Protein AF-A0A0M9CG47-F1 (afdb_monomer_lite)

pLDDT: mean 83.85, std 8.06, range [52.44, 91.56]

InterPro domains:
  IPR032820 Putative F0F1-ATPase subunit, Ca2+/Mg2+ transporter [PF09527] (1-43)

Secondary structure (DSSP, 8-state):
-HHHHHHHHHHHHHHHHHHT-SSHHHHHHHHHHHHHHHHHHHHHHHHT-

Radius of gyration: 13.11 Å; chains: 1; bounding box: 29×13×37 Å

Sequence (49 aa):
MGVTIYLGYLLGQWLDVKFETTYLEKTITLLSIFLAIYTLIKQANKVND

Structure (mmCIF, N/CA/C/O backbone):
data_AF-A0A0M9CG47-F1
#
_entry.id   AF-A0A0M9CG47-F1
#
loop_
_atom_site.group_PDB
_atom_site.id
_atom_site.type_symbol
_atom_site.label_atom_id
_atom_site.label_alt_id
_atom_site.label_comp_id
_atom_site.label_asym_id
_atom_site.label_entity_id
_atom_site.label_seq_id
_atom_site.pdbx_PDB_ins_code
_atom_site.Cartn_x
_atom_site.Cartn_y
_atom_site.Cartn_z
_atom_site.occupancy
_atom_site.B_iso_or_equiv
_atom_site.auth_seq_id
_atom_site.auth_comp_id
_atom_site.auth_asym_id
_atom_site.auth_atom_id
_atom_site.pdbx_PDB_model_num
ATOM 1 N N . MET A 1 1 ? 0.938 -3.590 -12.118 1.00 69.19 1 MET A N 1
ATOM 2 C CA . MET A 1 1 ? 0.020 -2.471 -11.799 1.00 69.19 1 MET A CA 1
ATOM 3 C C . MET A 1 1 ? -1.149 -2.900 -10.925 1.00 69.19 1 MET A C 1
ATOM 5 O O . MET A 1 1 ? -1.053 -2.714 -9.723 1.00 69.19 1 MET A O 1
ATOM 9 N N . GLY A 1 2 ? -2.217 -3.496 -11.476 1.00 77.94 2 GLY A N 1
ATOM 10 C CA . GLY A 1 2 ? -3.434 -3.796 -10.700 1.00 77.94 2 GLY A CA 1
ATOM 11 C C . GLY A 1 2 ? -3.235 -4.831 -9.588 1.00 77.94 2 GLY A C 1
ATOM 12 O O . GLY A 1 2 ? -3.750 -4.661 -8.490 1.00 77.94 2 GLY A O 1
ATOM 13 N N . VAL A 1 3 ? -2.401 -5.848 -9.834 1.00 83.44 3 VAL A N 1
ATOM 14 C CA . VAL A 1 3 ? -2.108 -6.918 -8.860 1.00 83.44 3 VAL A CA 1
ATOM 15 C C . VAL A 1 3 ? -1.454 -6.377 -7.582 1.00 83.44 3 VAL A C 1
ATOM 17 O O . VAL A 1 3 ? -1.808 -6.799 -6.488 1.00 83.44 3 VAL A O 1
ATOM 20 N N . THR A 1 4 ? -0.545 -5.406 -7.702 1.00 85.88 4 THR A N 1
ATOM 21 C CA . THR A 1 4 ? 0.141 -4.781 -6.557 1.00 85.88 4 THR A CA 1
ATOM 22 C C . THR A 1 4 ? -0.829 -3.993 -5.677 1.00 85.88 4 THR A C 1
ATOM 24 O O . THR A 1 4 ? -0.746 -4.063 -4.455 1.00 85.88 4 THR A O 1
ATOM 27 N N . ILE A 1 5 ? -1.778 -3.283 -6.294 1.00 86.81 5 ILE A N 1
ATOM 28 C CA . ILE A 1 5 ? -2.806 -2.516 -5.579 1.00 86.81 5 ILE A CA 1
ATOM 29 C C . ILE A 1 5 ? -3.798 -3.469 -4.899 1.00 86.81 5 ILE A C 1
ATOM 31 O O . ILE A 1 5 ? -4.142 -3.261 -3.741 1.00 86.81 5 ILE A O 1
ATOM 35 N N . TYR A 1 6 ? -4.200 -4.544 -5.582 1.00 87.12 6 TYR A N 1
ATOM 36 C CA . TYR A 1 6 ? -5.108 -5.554 -5.034 1.00 87.12 6 TYR A CA 1
ATOM 37 C C . TYR A 1 6 ? -4.505 -6.311 -3.841 1.00 87.12 6 TYR A C 1
ATOM 39 O O . TYR A 1 6 ? -5.173 -6.493 -2.827 1.00 87.12 6 TYR A O 1
ATOM 47 N N . LEU A 1 7 ? -3.224 -6.693 -3.922 1.00 88.50 7 LEU A N 1
ATOM 48 C CA . LEU A 1 7 ? -2.486 -7.270 -2.792 1.00 88.50 7 LEU A CA 1
ATOM 49 C C . LEU A 1 7 ? -2.444 -6.309 -1.603 1.00 88.50 7 LEU A C 1
ATOM 51 O O . LEU A 1 7 ? -2.653 -6.727 -0.470 1.00 88.50 7 LEU A O 1
ATOM 55 N N . GLY A 1 8 ? -2.223 -5.026 -1.878 1.00 88.44 8 GLY A N 1
ATOM 56 C CA . GLY A 1 8 ? -2.296 -3.961 -0.889 1.00 88.44 8 GLY A CA 1
ATOM 57 C C . GLY A 1 8 ? -3.640 -3.864 -0.186 1.00 88.44 8 GLY A C 1
ATOM 58 O O . GLY A 1 8 ? -3.702 -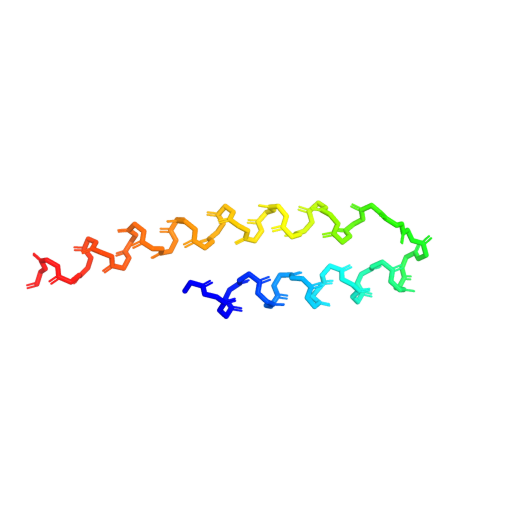3.864 1.038 1.00 88.44 8 GLY A O 1
ATOM 59 N N . TYR A 1 9 ? -4.717 -3.825 -0.966 1.00 87.88 9 TYR A N 1
ATOM 60 C CA . TYR A 1 9 ? -6.085 -3.781 -0.460 1.00 87.88 9 TYR A CA 1
ATOM 61 C C . TYR A 1 9 ? -6.405 -4.992 0.427 1.00 87.88 9 TYR A C 1
ATOM 63 O O . TYR A 1 9 ? -6.861 -4.826 1.554 1.00 87.88 9 TYR A O 1
ATOM 71 N N . LEU A 1 10 ? -6.083 -6.204 -0.035 1.00 88.62 10 LEU A N 1
ATOM 72 C CA . LEU A 1 10 ? -6.339 -7.436 0.713 1.00 88.62 10 LEU A CA 1
ATOM 73 C C . LEU A 1 10 ? -5.542 -7.487 2.027 1.00 88.62 10 LEU A C 1
ATOM 75 O O . LEU A 1 10 ? -6.055 -7.919 3.058 1.00 88.62 10 LEU A O 1
ATOM 79 N N . LEU A 1 11 ? -4.294 -7.014 2.000 1.00 89.06 11 LEU A N 1
ATOM 80 C CA . LEU A 1 11 ? -3.430 -6.940 3.177 1.00 89.06 11 LEU A CA 1
ATOM 81 C C . LEU A 1 11 ? -3.935 -5.881 4.165 1.00 89.06 11 LEU A C 1
ATOM 83 O O . LEU A 1 11 ? -3.956 -6.132 5.366 1.00 89.06 11 LEU A O 1
ATOM 87 N N . GLY A 1 12 ? -4.406 -4.739 3.663 1.00 87.88 12 GLY A N 1
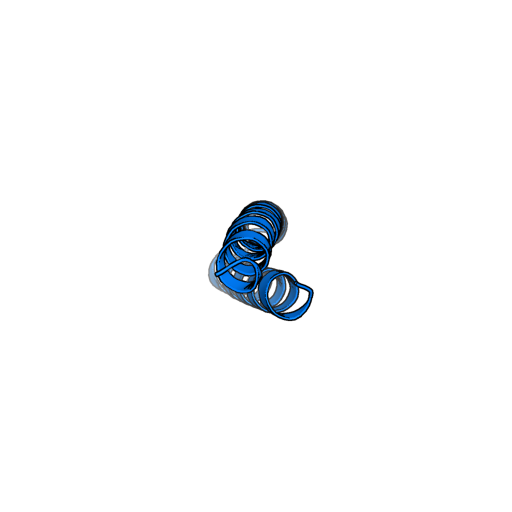ATOM 88 C CA . GLY A 1 12 ? -5.038 -3.694 4.462 1.00 87.88 12 GLY A CA 1
ATOM 89 C C . GLY A 1 12 ? -6.324 -4.168 5.136 1.00 87.88 12 GLY A C 1
ATOM 90 O O . GLY A 1 12 ? -6.504 -3.937 6.327 1.00 87.88 12 GLY A O 1
ATOM 91 N N . GLN A 1 13 ? -7.167 -4.900 4.408 1.00 86.81 13 GLN A N 1
ATOM 92 C CA . GLN A 1 13 ? -8.417 -5.451 4.924 1.00 86.81 13 GLN A CA 1
ATOM 93 C C . GLN A 1 13 ? -8.169 -6.541 5.976 1.00 86.81 13 GLN A C 1
ATOM 95 O O . GLN A 1 13 ? -8.815 -6.561 7.021 1.00 86.81 13 GLN A O 1
ATOM 100 N N . TRP A 1 14 ? -7.186 -7.419 5.750 1.00 87.75 14 TRP A N 1
ATOM 101 C CA . TRP A 1 14 ? -6.777 -8.417 6.743 1.00 87.75 14 TRP A CA 1
ATOM 102 C C . TRP A 1 14 ? -6.252 -7.768 8.029 1.00 87.75 14 TRP A C 1
ATOM 104 O O . TRP A 1 14 ? -6.512 -8.258 9.129 1.00 87.75 14 TRP A O 1
ATOM 114 N N . LEU A 1 15 ? -5.535 -6.650 7.896 1.00 85.50 15 LEU A N 1
ATOM 115 C CA . LEU A 1 15 ? -5.022 -5.897 9.032 1.00 85.50 15 LEU A CA 1
ATOM 116 C C . LEU A 1 15 ? -6.149 -5.185 9.791 1.00 85.50 15 LEU A C 1
ATOM 118 O O . LEU A 1 15 ? -6.182 -5.267 11.013 1.00 85.50 15 LEU A O 1
ATOM 122 N N . ASP A 1 16 ? -7.109 -4.573 9.096 1.00 85.56 16 ASP A N 1
ATOM 123 C CA . ASP A 1 16 ? -8.275 -3.954 9.741 1.00 85.56 16 ASP A CA 1
ATOM 124 C C . ASP A 1 16 ? -9.123 -4.990 10.499 1.00 85.56 16 ASP A C 1
ATOM 126 O O . ASP A 1 16 ? -9.501 -4.747 11.641 1.00 85.56 16 ASP A O 1
ATOM 130 N N . VAL A 1 17 ? -9.320 -6.197 9.951 1.00 86.00 17 VAL A N 1
ATOM 131 C CA . VAL A 1 17 ? -10.014 -7.293 10.662 1.00 86.00 17 VAL A CA 1
ATOM 132 C C . VAL A 1 17 ? -9.244 -7.750 11.903 1.00 86.00 17 VAL A C 1
ATOM 134 O O . VAL A 1 17 ? -9.846 -8.077 12.922 1.00 86.00 17 VAL A O 1
ATOM 137 N N . LYS A 1 18 ? -7.909 -7.788 11.841 1.00 86.25 18 LYS A N 1
ATOM 138 C CA . LYS A 1 18 ? -7.078 -8.266 12.954 1.00 86.25 18 LYS A CA 1
ATOM 139 C C . LYS A 1 18 ? -6.923 -7.244 14.081 1.00 86.25 18 LYS A C 1
ATOM 141 O O . LYS A 1 18 ? -6.718 -7.644 15.225 1.00 86.25 18 LYS A O 1
ATOM 146 N N . PHE A 1 19 ? -6.973 -5.957 13.758 1.00 84.88 19 PHE A N 1
ATOM 147 C CA . PHE A 1 19 ? -6.783 -4.866 14.714 1.00 84.88 19 PHE A CA 1
ATOM 148 C C . PHE A 1 19 ? -8.093 -4.145 15.083 1.00 84.88 19 PHE A C 1
ATOM 150 O O . PHE A 1 19 ? -8.042 -3.210 15.876 1.00 84.88 19 PHE A O 1
ATOM 157 N N . GLU A 1 20 ? -9.240 -4.569 14.529 1.00 79.81 20 GLU A N 1
ATOM 158 C CA . GLU A 1 20 ? -10.556 -3.899 14.629 1.00 79.81 20 GLU A CA 1
ATOM 159 C C . GLU A 1 20 ? -10.503 -2.395 14.311 1.00 79.81 20 GLU A C 1
ATOM 161 O O . GLU A 1 20 ? -11.318 -1.588 14.759 1.00 79.81 20 GLU A O 1
ATOM 166 N N . THR A 1 21 ? -9.514 -1.999 13.519 1.00 78.56 21 THR A N 1
ATOM 167 C CA . THR A 1 21 ? -9.380 -0.641 13.013 1.00 78.56 21 THR A CA 1
ATOM 168 C C . THR A 1 21 ? -10.144 -0.519 11.700 1.00 78.56 21 THR A C 1
ATOM 170 O O . THR A 1 21 ? -10.490 -1.512 11.071 1.00 78.56 21 THR A O 1
ATOM 173 N N . THR A 1 22 ? -10.448 0.707 11.279 1.00 76.62 22 THR A N 1
ATOM 174 C CA . THR A 1 22 ? -11.105 0.970 9.976 1.00 76.62 22 THR A CA 1
ATOM 175 C C . THR A 1 22 ? -10.268 1.897 9.087 1.00 76.62 22 THR A C 1
ATOM 177 O O . THR A 1 22 ? -10.731 2.452 8.089 1.00 76.62 22 THR A O 1
ATOM 180 N N . TYR A 1 23 ? -9.035 2.166 9.509 1.00 80.50 23 TYR A N 1
ATOM 181 C CA . TYR A 1 23 ? -8.138 3.148 8.903 1.00 80.50 23 TYR A CA 1
ATOM 182 C C . TYR A 1 23 ? -6.858 2.514 8.357 1.00 80.50 23 TYR A C 1
ATOM 184 O O . TYR A 1 23 ? -6.169 3.155 7.551 1.00 80.50 23 TYR A O 1
ATOM 192 N N . LEU A 1 24 ? -6.537 1.269 8.731 1.00 81.19 24 LEU A N 1
ATOM 193 C CA . LEU A 1 24 ? -5.360 0.591 8.197 1.00 81.19 24 LEU A CA 1
ATOM 194 C C . LEU A 1 24 ? -5.589 0.187 6.746 1.00 81.19 24 LEU A C 1
ATOM 196 O O . LEU A 1 24 ? -4.664 0.343 5.951 1.00 81.19 24 LEU A O 1
ATOM 200 N N . GLU A 1 25 ? -6.807 -0.206 6.361 1.00 83.31 25 GLU A N 1
ATOM 201 C CA . GLU A 1 25 ? -7.127 -0.516 4.966 1.00 83.31 25 GLU A CA 1
ATOM 202 C C . GLU A 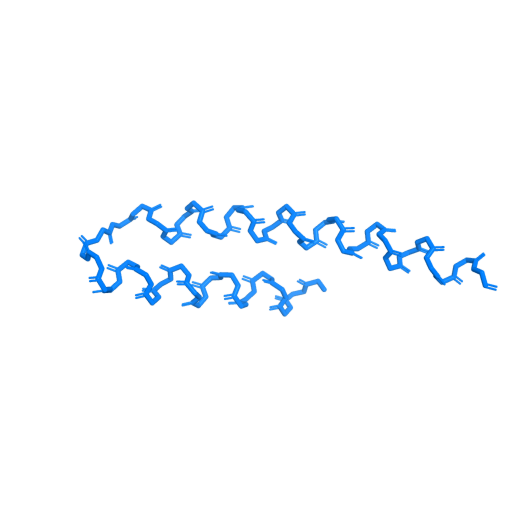1 25 ? -6.812 0.673 4.052 1.00 83.31 25 GLU A C 1
ATOM 204 O O . GLU A 1 25 ? -6.049 0.537 3.091 1.00 83.31 25 GLU A O 1
ATOM 209 N N . LYS A 1 26 ? -7.317 1.869 4.382 1.00 84.94 26 LYS A N 1
ATOM 210 C CA . LYS A 1 26 ? -7.064 3.089 3.594 1.00 84.94 26 LYS A CA 1
ATOM 211 C C . LYS A 1 26 ? -5.580 3.438 3.533 1.00 84.94 26 LYS A C 1
ATOM 213 O O . LYS A 1 26 ? -5.076 3.771 2.461 1.00 84.94 26 LYS A O 1
ATOM 218 N N . THR A 1 27 ? -4.879 3.336 4.659 1.00 90.44 27 THR A N 1
ATOM 219 C CA . THR A 1 27 ? -3.452 3.681 4.748 1.00 90.44 27 THR A CA 1
ATOM 220 C C . THR A 1 27 ? -2.595 2.723 3.918 1.00 90.44 27 THR A C 1
ATOM 222 O O . THR A 1 27 ? -1.762 3.161 3.123 1.00 90.44 27 THR A O 1
ATOM 225 N N . ILE A 1 28 ? -2.833 1.415 4.045 1.00 89.25 28 ILE A N 1
ATOM 226 C CA . ILE A 1 28 ? -2.103 0.364 3.322 1.00 89.25 28 ILE A CA 1
ATOM 227 C C . ILE A 1 28 ? -2.421 0.425 1.824 1.00 89.25 28 ILE A C 1
ATOM 229 O O . ILE A 1 28 ? -1.519 0.286 0.993 1.00 89.25 28 ILE A O 1
ATOM 233 N N . THR A 1 29 ? -3.679 0.674 1.458 1.00 87.62 29 THR A N 1
ATOM 234 C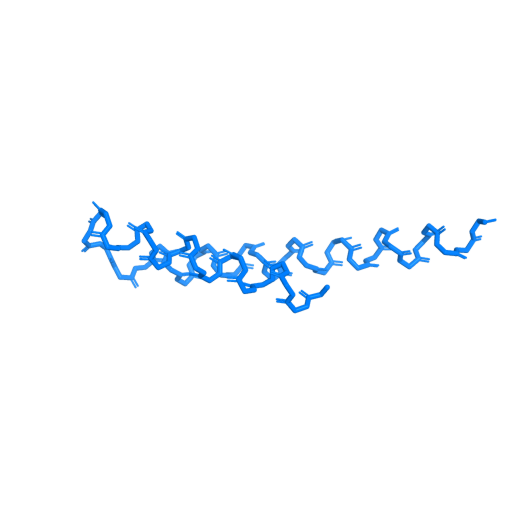 CA . THR A 1 29 ? -4.088 0.807 0.054 1.00 87.62 29 THR A CA 1
ATOM 235 C C . THR A 1 29 ? -3.395 2.004 -0.600 1.00 87.62 29 THR A C 1
ATOM 237 O O . THR A 1 29 ? -2.851 1.868 -1.695 1.00 87.62 29 THR A O 1
ATOM 240 N N . LEU A 1 30 ? -3.308 3.148 0.090 1.00 90.75 30 LEU A N 1
ATOM 241 C CA . LEU A 1 30 ? -2.587 4.327 -0.400 1.00 90.75 30 LEU A CA 1
ATOM 242 C C . LEU A 1 30 ? -1.084 4.053 -0.583 1.00 90.75 30 LEU A C 1
ATOM 244 O O . LEU A 1 30 ? -0.507 4.395 -1.617 1.00 90.75 30 LEU A O 1
ATOM 248 N N . LEU A 1 31 ? -0.461 3.364 0.377 1.00 91.38 31 LEU A N 1
ATOM 249 C CA . LEU A 1 31 ? 0.930 2.899 0.288 1.00 91.38 31 LEU A CA 1
ATOM 250 C C . LEU A 1 31 ? 1.152 1.964 -0.908 1.00 91.38 31 LEU A C 1
ATOM 252 O O . LEU A 1 31 ? 2.163 2.043 -1.607 1.00 91.38 31 LEU A O 1
ATOM 256 N N . SER A 1 32 ? 0.179 1.103 -1.179 1.00 90.31 32 SER A N 1
ATOM 257 C CA . SER A 1 32 ? 0.240 0.134 -2.271 1.00 90.31 32 SER A CA 1
ATOM 258 C C . SER A 1 32 ? 0.079 0.786 -3.640 1.00 90.31 32 SER A C 1
ATOM 260 O O . SER A 1 32 ? 0.714 0.348 -4.598 1.00 90.31 32 SER A O 1
ATOM 262 N N . ILE A 1 33 ? -0.686 1.879 -3.735 1.00 91.00 33 ILE A N 1
ATOM 263 C CA . ILE A 1 33 ? -0.729 2.733 -4.930 1.00 91.00 33 ILE A CA 1
ATOM 264 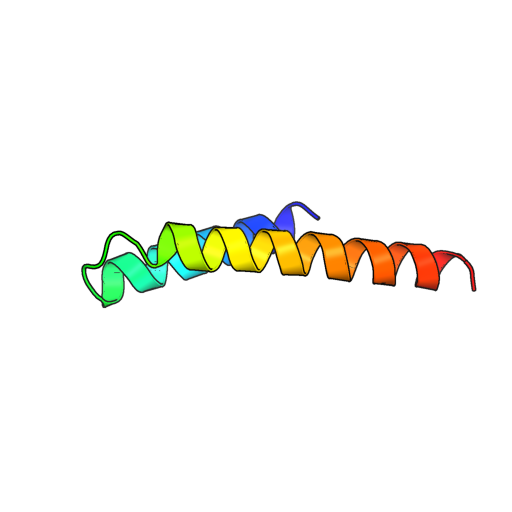C C . ILE A 1 33 ? 0.651 3.356 -5.181 1.00 91.00 33 ILE A C 1
ATOM 266 O O . ILE A 1 33 ? 1.158 3.274 -6.300 1.00 91.00 33 ILE A O 1
ATOM 270 N N . PHE A 1 34 ? 1.303 3.897 -4.148 1.00 91.56 34 PHE A N 1
ATOM 271 C CA . PHE A 1 34 ? 2.671 4.422 -4.260 1.00 91.56 34 PHE A CA 1
ATOM 272 C C . PHE A 1 34 ? 3.659 3.361 -4.760 1.00 91.56 34 PHE A C 1
ATOM 2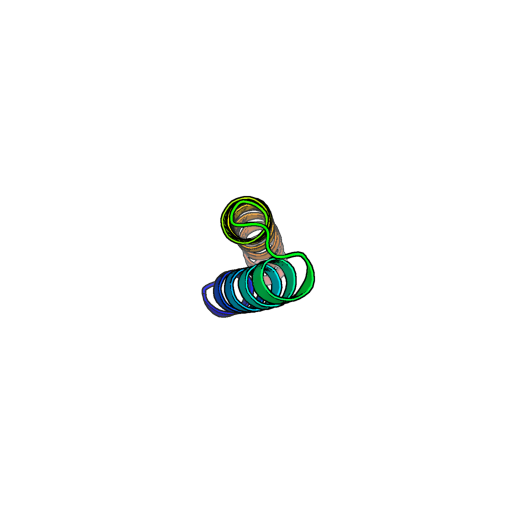74 O O . PHE A 1 34 ? 4.420 3.604 -5.700 1.00 91.56 34 PHE A O 1
ATOM 281 N N . LEU A 1 35 ? 3.613 2.157 -4.185 1.00 89.25 35 LEU A N 1
ATOM 282 C CA . LEU A 1 35 ? 4.447 1.033 -4.615 1.00 89.25 35 LEU A CA 1
ATOM 283 C C . LEU A 1 35 ? 4.143 0.593 -6.050 1.00 89.25 35 LEU A C 1
ATOM 285 O O . LEU A 1 35 ? 5.068 0.265 -6.796 1.00 89.25 35 LEU A O 1
ATOM 289 N N . ALA A 1 36 ? 2.875 0.600 -6.462 1.00 89.81 36 ALA A N 1
ATOM 290 C CA . ALA A 1 36 ? 2.467 0.259 -7.821 1.00 89.81 36 ALA A CA 1
ATOM 291 C C . ALA A 1 36 ? 3.008 1.263 -8.851 1.00 89.81 36 ALA A C 1
ATOM 293 O O . ALA A 1 36 ? 3.474 0.854 -9.914 1.00 89.81 36 ALA A O 1
ATOM 294 N N . ILE A 1 37 ? 3.001 2.559 -8.527 1.00 90.00 37 ILE A N 1
ATOM 295 C CA . ILE A 1 37 ? 3.575 3.612 -9.377 1.00 90.00 37 ILE A CA 1
ATOM 296 C C . ILE A 1 37 ? 5.105 3.489 -9.428 1.00 90.00 37 ILE A C 1
ATOM 298 O O . ILE A 1 37 ? 5.698 3.562 -10.502 1.00 90.00 37 ILE A O 1
ATOM 302 N N . TYR A 1 38 ? 5.762 3.225 -8.297 1.00 89.38 38 TYR A N 1
ATOM 303 C CA . TYR A 1 38 ? 7.213 3.021 -8.265 1.00 89.38 38 TYR A CA 1
ATOM 304 C C . TYR A 1 38 ? 7.648 1.801 -9.091 1.00 89.38 38 TYR A C 1
ATOM 306 O O . TYR A 1 38 ? 8.577 1.873 -9.898 1.00 89.38 38 TYR A O 1
ATOM 314 N N . THR A 1 39 ? 6.957 0.672 -8.917 1.00 86.62 39 THR A N 1
ATOM 315 C CA . THR A 1 39 ? 7.235 -0.549 -9.687 1.00 86.62 39 THR A CA 1
ATOM 316 C C . THR A 1 39 ? 6.969 -0.358 -11.170 1.00 86.62 39 THR A C 1
ATOM 318 O O . THR A 1 39 ? 7.734 -0.879 -11.973 1.00 86.62 39 THR A O 1
ATOM 321 N N . LEU A 1 40 ? 5.963 0.432 -11.538 1.00 86.56 40 LEU A N 1
ATOM 322 C CA . LEU A 1 40 ? 5.728 0.838 -12.917 1.00 86.56 40 LEU A CA 1
ATOM 323 C C . LEU A 1 40 ? 6.895 1.597 -13.531 1.00 86.56 40 LEU A C 1
ATOM 325 O O . LEU A 1 40 ? 7.353 1.228 -14.606 1.00 86.56 40 LEU A O 1
ATOM 329 N N . ILE A 1 41 ? 7.383 2.632 -12.847 1.00 86.81 41 ILE A N 1
ATOM 330 C CA . ILE A 1 41 ? 8.510 3.444 -13.323 1.00 86.81 41 ILE A CA 1
ATOM 331 C C . ILE A 1 41 ? 9.746 2.555 -13.494 1.00 86.81 41 ILE A C 1
ATOM 333 O O . ILE A 1 41 ? 10.418 2.596 -14.522 1.00 86.81 41 ILE A O 1
ATOM 337 N N . LYS A 1 42 ? 10.013 1.684 -12.515 1.00 85.62 42 LYS A N 1
ATOM 338 C CA . LYS A 1 42 ? 11.121 0.727 -12.578 1.00 85.62 42 LYS A CA 1
ATOM 339 C C . LYS A 1 42 ? 10.962 -0.278 -13.723 1.00 85.62 42 LYS A C 1
ATOM 341 O O . LYS A 1 42 ? 11.948 -0.626 -14.364 1.00 85.62 42 LYS A O 1
ATOM 346 N N . GLN A 1 43 ? 9.746 -0.760 -13.963 1.00 83.44 43 GLN A N 1
ATOM 347 C CA . GLN A 1 43 ? 9.448 -1.717 -15.025 1.00 83.44 43 GLN A CA 1
ATOM 348 C C . GLN A 1 43 ? 9.562 -1.067 -16.408 1.00 83.44 43 GLN A C 1
ATOM 350 O O . GLN A 1 43 ? 10.146 -1.674 -17.295 1.00 83.44 43 GLN A O 1
ATOM 355 N N . ALA A 1 44 ? 9.106 0.176 -16.564 1.00 83.06 44 ALA A N 1
ATOM 356 C CA . ALA A 1 44 ? 9.272 0.953 -17.789 1.00 83.06 44 ALA A CA 1
ATOM 357 C C . ALA A 1 44 ? 10.754 1.222 -18.101 1.00 83.06 44 ALA A C 1
ATOM 359 O O . ALA A 1 44 ? 11.190 0.978 -19.221 1.00 83.06 44 ALA A O 1
ATOM 360 N N . ASN A 1 45 ? 11.549 1.623 -17.103 1.00 78.69 45 ASN A N 1
ATOM 361 C CA . ASN A 1 45 ? 12.990 1.836 -17.286 1.00 78.69 45 ASN A CA 1
ATOM 362 C C . ASN A 1 45 ? 13.747 0.546 -17.631 1.00 78.69 45 ASN A C 1
ATOM 364 O O . ASN A 1 45 ? 14.710 0.596 -18.381 1.00 78.69 45 ASN A O 1
ATOM 368 N N . LYS A 1 46 ? 13.317 -0.609 -17.106 1.00 72.12 46 LYS A N 1
ATOM 369 C CA . LYS A 1 46 ? 13.962 -1.907 -17.364 1.00 72.12 46 LYS A CA 1
ATOM 370 C C . LYS A 1 46 ? 13.623 -2.508 -18.735 1.00 72.12 46 LYS A C 1
ATOM 372 O O . LYS A 1 46 ? 14.322 -3.404 -19.178 1.00 72.12 46 LYS A O 1
ATOM 377 N N . VAL A 1 47 ? 12.545 -2.060 -19.379 1.00 66.12 47 VAL A N 1
ATOM 378 C CA . VAL A 1 47 ? 12.180 -2.473 -20.750 1.00 66.12 47 VAL A CA 1
ATOM 379 C C . VAL A 1 47 ? 12.990 -1.706 -21.808 1.00 66.12 47 VAL A C 1
ATOM 381 O O . VAL A 1 47 ? 13.013 -2.108 -22.964 1.00 66.12 47 VAL A O 1
ATOM 384 N N . ASN A 1 48 ? 13.656 -0.615 -21.421 1.00 58.16 48 ASN A N 1
ATOM 385 C CA . ASN A 1 48 ? 14.471 0.217 -22.309 1.00 58.16 48 ASN A CA 1
ATOM 386 C C . ASN A 1 48 ? 15.972 -0.167 -22.308 1.00 58.16 48 ASN A C 1
ATOM 388 O O . ASN A 1 48 ? 16.797 0.621 -22.767 1.00 58.16 48 ASN A O 1
ATOM 392 N N . ASP A 1 49 ? 16.311 -1.343 -21.779 1.00 52.44 49 ASP A N 1
ATOM 393 C CA . ASP A 1 49 ? 17.638 -1.983 -21.815 1.00 52.44 49 ASP A CA 1
ATOM 394 C C . ASP A 1 49 ? 17.508 -3.297 -22.605 1.00 52.44 49 ASP A C 1
ATOM 396 O O . ASP A 1 49 ? 18.345 -3.550 -23.500 1.00 52.44 49 ASP A O 1
#

Organism: NCBI:txid1300348

Foldseek 3Di:
DVVLLVVQQVVQVVVCVVVVHPCSNVVSSVVSVVVVVVVVVVVVVVVVD